Protein AF-A0A3P7L7M0-F1 (afdb_monomer_lite)

Organism: Dibothriocephalus latus (NCBI:txid60516)

pLDDT: mean 86.03, std 9.23, range [49.22, 95.75]

Structure (mmCIF, N/CA/C/O backbone):
data_AF-A0A3P7L7M0-F1
#
_entry.id   AF-A0A3P7L7M0-F1
#
loop_
_atom_site.group_PDB
_atom_site.id
_atom_site.type_symbol
_atom_site.label_atom_id
_atom_site.label_alt_id
_atom_site.label_comp_id
_atom_site.label_asym_id
_atom_site.label_entity_id
_atom_site.label_seq_id
_atom_site.pdbx_PDB_ins_code
_atom_site.Cartn_x
_atom_site.Cartn_y
_atom_site.Cartn_z
_atom_site.occupancy
_atom_site.B_iso_or_equiv
_atom_site.auth_seq_id
_atom_site.auth_comp_id
_atom_site.auth_asym_id
_atom_site.auth_atom_id
_atom_site.pdbx_PDB_model_num
ATOM 1 N N . MET A 1 1 ? -16.980 2.624 4.312 1.00 82.94 1 MET A N 1
ATOM 2 C CA . MET A 1 1 ? -16.209 2.325 3.090 1.00 82.94 1 MET A CA 1
ATOM 3 C C . MET A 1 1 ? -17.124 1.749 2.019 1.00 82.94 1 MET A C 1
ATOM 5 O O . MET A 1 1 ? -17.946 0.892 2.327 1.00 82.94 1 MET A O 1
ATOM 9 N N . LEU A 1 2 ? -17.001 2.229 0.781 1.00 88.25 2 LEU A N 1
ATOM 10 C CA . LEU A 1 2 ? -17.711 1.694 -0.381 1.00 88.25 2 LEU A CA 1
ATOM 11 C C . LEU A 1 2 ? -16.705 0.977 -1.280 1.00 88.25 2 LEU A C 1
ATOM 13 O O . LEU A 1 2 ? -15.699 1.568 -1.653 1.00 88.25 2 LEU A O 1
ATOM 17 N N . VAL A 1 3 ? -16.984 -0.276 -1.626 1.00 87.56 3 VAL A N 1
ATOM 18 C CA . VAL A 1 3 ? -16.178 -1.058 -2.572 1.00 87.56 3 VAL A CA 1
ATOM 19 C C . VAL A 1 3 ? -17.001 -1.258 -3.836 1.00 87.56 3 VAL A C 1
ATOM 21 O O . VAL A 1 3 ? -18.086 -1.835 -3.783 1.00 87.56 3 VAL A O 1
ATOM 24 N N . LYS A 1 4 ? -16.503 -0.773 -4.974 1.00 90.44 4 LYS A N 1
ATOM 25 C CA . LYS A 1 4 ? -17.144 -0.922 -6.285 1.00 90.44 4 LYS A CA 1
ATOM 26 C C . LYS A 1 4 ? -16.300 -1.854 -7.146 1.00 90.44 4 LYS A C 1
ATOM 28 O O . LYS A 1 4 ? -15.121 -1.588 -7.338 1.00 90.44 4 LYS A O 1
ATOM 33 N N . TYR A 1 5 ? -16.900 -2.914 -7.676 1.00 87.62 5 TYR A N 1
ATOM 34 C CA . TYR A 1 5 ? -16.204 -3.898 -8.509 1.00 87.62 5 TYR A CA 1
ATOM 35 C C . TYR A 1 5 ? -17.094 -4.387 -9.657 1.00 87.62 5 TYR A C 1
ATOM 37 O O . TYR A 1 5 ? -18.324 -4.272 -9.611 1.00 87.62 5 TYR A O 1
ATOM 45 N N . LYS A 1 6 ? -16.470 -4.908 -10.718 1.00 89.38 6 LYS A N 1
ATOM 46 C CA . LYS A 1 6 ? -17.173 -5.513 -11.857 1.00 89.38 6 LYS A CA 1
ATOM 47 C C . LYS A 1 6 ? -17.274 -7.021 -11.653 1.00 89.38 6 LYS A C 1
ATOM 49 O O . LYS A 1 6 ? -16.287 -7.668 -11.332 1.00 89.38 6 LYS A O 1
ATOM 54 N N . LEU A 1 7 ? -18.466 -7.570 -11.861 1.00 86.56 7 LEU A N 1
ATOM 55 C CA . LEU A 1 7 ? -18.711 -9.008 -11.902 1.00 86.56 7 LEU A CA 1
ATOM 56 C C . LEU A 1 7 ? -19.386 -9.328 -13.240 1.00 86.56 7 LEU A C 1
ATOM 58 O O . LEU A 1 7 ? -20.591 -9.107 -13.408 1.00 86.56 7 LEU A O 1
ATOM 62 N N . GLY A 1 8 ? -18.586 -9.768 -14.213 1.00 87.44 8 GLY A N 1
ATOM 63 C CA . GLY A 1 8 ? -19.002 -9.855 -15.614 1.00 87.44 8 GLY A CA 1
ATOM 64 C C . GLY A 1 8 ? -19.388 -8.476 -16.163 1.00 87.44 8 GLY A C 1
ATOM 65 O O . GLY A 1 8 ? -18.647 -7.507 -16.010 1.00 87.44 8 GLY A O 1
ATOM 66 N N . TYR A 1 9 ? -20.583 -8.365 -16.747 1.00 89.94 9 TYR A N 1
ATOM 67 C CA . TYR A 1 9 ? -21.108 -7.108 -17.307 1.00 89.94 9 TYR A CA 1
ATOM 68 C C . TYR A 1 9 ? -21.769 -6.184 -16.274 1.00 89.94 9 TYR A C 1
ATOM 70 O O . TYR A 1 9 ? -22.207 -5.085 -16.613 1.00 89.94 9 TYR A O 1
ATOM 78 N N . ARG A 1 10 ? -21.892 -6.618 -15.013 1.00 90.44 10 ARG A N 1
ATOM 79 C CA . ARG A 1 10 ? -22.590 -5.856 -13.971 1.00 90.44 10 ARG A CA 1
ATOM 80 C C . ARG A 1 10 ? -21.597 -5.189 -13.033 1.00 90.44 10 ARG A C 1
ATOM 82 O O . ARG A 1 10 ? -20.626 -5.794 -12.586 1.00 90.44 10 ARG A O 1
ATOM 89 N N . THR A 1 11 ? -21.889 -3.943 -12.687 1.00 92.38 11 THR A N 1
ATOM 90 C CA . THR A 1 11 ? -21.184 -3.230 -11.622 1.00 92.38 11 THR A CA 1
ATOM 91 C C . THR A 1 11 ? -21.887 -3.509 -10.301 1.00 92.38 11 THR A C 1
ATOM 93 O O . THR A 1 11 ? -23.095 -3.306 -10.192 1.00 92.38 11 THR A O 1
ATOM 96 N N . LYS A 1 12 ? -21.141 -3.967 -9.297 1.00 89.44 12 LYS A N 1
ATOM 97 C CA . LYS A 1 12 ? -21.630 -4.153 -7.931 1.00 89.44 12 LYS A CA 1
ATOM 98 C C . LYS A 1 12 ? -20.988 -3.129 -7.005 1.00 89.44 12 LYS A C 1
ATOM 100 O O . LYS A 1 12 ? -19.829 -2.758 -7.179 1.00 89.44 12 LYS A O 1
ATOM 105 N N . VAL A 1 13 ? -21.759 -2.677 -6.021 1.00 90.88 13 VAL A N 1
ATOM 106 C CA . VAL A 1 13 ? -21.299 -1.791 -4.949 1.00 90.88 13 VAL A CA 1
ATOM 107 C C . VAL A 1 13 ? -21.591 -2.475 -3.626 1.00 90.88 13 VAL A C 1
ATOM 109 O O . VAL A 1 13 ? -22.707 -2.939 -3.399 1.00 90.88 13 VAL A O 1
ATOM 112 N N . HIS A 1 14 ? -20.588 -2.534 -2.760 1.00 88.50 14 HIS A N 1
ATOM 113 C CA . HIS A 1 14 ? -20.681 -3.142 -1.445 1.00 88.50 14 HIS A CA 1
ATOM 114 C C . HIS A 1 14 ? -20.358 -2.116 -0.363 1.00 88.50 14 HIS A C 1
ATOM 116 O O . HIS A 1 14 ? -19.344 -1.422 -0.433 1.00 88.50 14 HIS A O 1
ATOM 122 N N . VAL A 1 15 ? -21.226 -2.010 0.644 1.00 89.12 15 VAL A N 1
ATOM 123 C CA . VAL A 1 15 ? -21.068 -1.050 1.744 1.00 89.12 15 VAL A CA 1
ATOM 124 C C . VAL A 1 15 ? -20.479 -1.769 2.951 1.00 89.12 15 VAL A C 1
ATOM 126 O O . VAL A 1 15 ? -21.118 -2.630 3.556 1.00 89.12 15 VAL A O 1
ATOM 129 N N . ILE A 1 16 ? -19.268 -1.377 3.333 1.00 86.69 16 ILE A N 1
ATOM 130 C CA . ILE A 1 16 ? -18.563 -1.890 4.505 1.00 86.69 16 ILE A CA 1
ATOM 131 C C . ILE A 1 16 ? -18.605 -0.815 5.588 1.00 86.69 16 ILE A C 1
ATOM 133 O O . ILE A 1 16 ? -18.044 0.276 5.436 1.00 86.69 16 ILE A O 1
ATOM 137 N N . ARG A 1 17 ? -19.307 -1.115 6.684 1.00 84.50 17 ARG A N 1
ATOM 138 C CA . ARG A 1 17 ? -19.382 -0.237 7.855 1.00 84.50 17 ARG A CA 1
ATOM 139 C C . ARG A 1 17 ? -18.181 -0.500 8.758 1.00 84.50 17 ARG A C 1
ATOM 141 O O . ARG A 1 17 ? -18.006 -1.626 9.213 1.00 84.50 17 ARG A O 1
ATOM 148 N N . LEU A 1 18 ? -17.402 0.541 9.024 1.00 79.50 18 LEU A N 1
ATOM 149 C CA . LEU A 1 18 ? -16.336 0.540 10.022 1.00 79.50 18 LEU A CA 1
ATOM 150 C C . LEU A 1 18 ? -16.971 1.072 11.311 1.00 79.50 18 LEU A C 1
ATOM 152 O O . LEU A 1 18 ? -17.170 2.273 11.436 1.00 79.50 18 LEU A O 1
ATOM 156 N N . ARG A 1 19 ? -17.463 0.170 12.173 1.00 71.75 19 ARG A N 1
ATOM 157 C CA . ARG A 1 19 ? -18.261 0.548 13.358 1.00 71.75 19 ARG A CA 1
ATOM 158 C C . ARG A 1 19 ? -17.412 1.194 14.450 1.00 71.75 19 ARG A C 1
ATOM 160 O O . ARG A 1 19 ? -17.881 2.109 15.109 1.00 71.75 19 ARG A O 1
ATOM 167 N N . GLU A 1 20 ? -16.180 0.727 14.596 1.00 72.06 20 GLU A N 1
ATOM 168 C CA . GLU A 1 20 ? -15.205 1.222 15.561 1.00 72.06 20 GLU A CA 1
ATOM 169 C C . GLU A 1 20 ? -13.902 1.428 14.798 1.00 72.06 20 GLU A C 1
ATOM 171 O O . GLU A 1 20 ? -13.234 0.458 14.438 1.00 72.06 20 GLU A O 1
ATOM 176 N N . PHE A 1 21 ? -13.592 2.679 14.459 1.00 80.75 21 PHE A N 1
ATOM 177 C CA . PHE A 1 21 ? -12.322 3.024 13.834 1.00 80.75 21 PHE A CA 1
ATOM 178 C C . PHE A 1 21 ? -11.367 3.522 14.926 1.00 80.75 21 PHE A C 1
ATOM 180 O O . PHE A 1 21 ? -11.563 4.626 15.437 1.00 80.75 21 PHE A O 1
ATOM 187 N N . PRO A 1 22 ? -10.391 2.706 15.356 1.00 80.69 22 PRO A N 1
ATOM 188 C CA . PRO A 1 22 ? -9.508 3.081 16.450 1.00 80.69 22 PRO A CA 1
ATOM 189 C C . PRO A 1 22 ? -8.501 4.136 15.978 1.00 80.69 22 PRO A C 1
ATOM 191 O O . PRO A 1 22 ? -7.731 3.90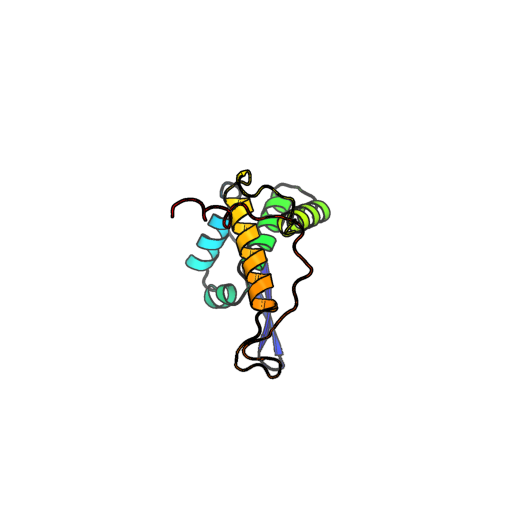7 15.050 1.00 80.69 22 PRO A O 1
ATOM 194 N N . LEU A 1 23 ? -8.495 5.294 16.639 1.00 80.62 23 LEU A N 1
ATOM 195 C CA . LEU A 1 23 ? -7.581 6.400 16.319 1.00 80.62 23 LEU A CA 1
ATOM 196 C C . LEU A 1 23 ? -6.183 6.210 16.923 1.00 80.62 23 LEU A C 1
ATOM 198 O O . LEU A 1 23 ? -5.210 6.764 16.417 1.00 80.62 23 LEU A O 1
ATOM 202 N N . ASN A 1 24 ? -6.078 5.393 17.972 1.00 85.56 24 ASN A N 1
ATOM 203 C CA . ASN A 1 24 ? -4.870 5.283 18.793 1.00 85.56 24 ASN A CA 1
ATOM 204 C C . ASN A 1 24 ? -3.859 4.249 18.281 1.00 85.56 24 ASN A C 1
ATOM 206 O O . ASN A 1 24 ? -2.767 4.167 18.828 1.00 85.56 24 ASN A O 1
ATOM 210 N N . ILE A 1 25 ? -4.223 3.443 17.281 1.00 88.00 25 ILE A N 1
ATOM 211 C CA . ILE A 1 25 ? -3.356 2.393 16.730 1.00 88.00 25 ILE A CA 1
ATOM 212 C C . ILE A 1 25 ? -2.839 2.778 15.342 1.00 88.00 25 ILE A C 1
ATOM 214 O O . ILE A 1 25 ? -3.414 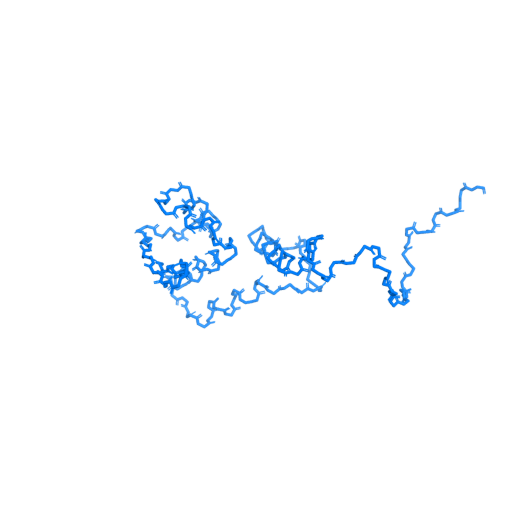3.657 14.683 1.00 88.00 25 ILE A O 1
ATOM 218 N N . SER A 1 26 ? -1.749 2.145 14.904 1.00 90.31 26 SER A N 1
ATOM 219 C CA . SER A 1 26 ? -1.169 2.367 13.572 1.00 90.31 26 SER A CA 1
ATOM 220 C C . SER A 1 26 ? -2.145 1.954 12.464 1.00 90.31 26 SER A C 1
ATOM 222 O O . SER A 1 26 ? -3.038 1.126 12.669 1.00 90.31 26 SER A O 1
ATOM 224 N N . VAL A 1 27 ? -2.012 2.533 11.268 1.00 91.12 27 VAL A N 1
ATOM 225 C CA . VAL A 1 27 ? -2.938 2.221 10.161 1.00 91.12 27 VAL A CA 1
ATOM 226 C C . VAL A 1 27 ? -2.757 0.777 9.686 1.00 91.12 27 VAL A C 1
ATOM 228 O O . VAL A 1 27 ? -3.728 0.118 9.304 1.00 91.12 27 VAL A O 1
ATOM 231 N N . LEU A 1 28 ? -1.531 0.269 9.781 1.00 91.06 28 LEU A N 1
ATOM 232 C CA . LEU A 1 28 ? -1.184 -1.123 9.518 1.00 91.06 28 LEU A CA 1
ATOM 233 C C . LEU A 1 28 ? -1.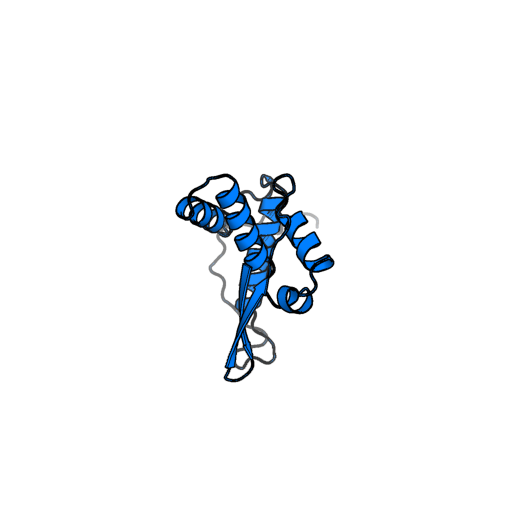931 -2.078 10.459 1.00 91.06 28 LEU A C 1
ATOM 235 O O . LEU A 1 28 ? -2.561 -3.028 9.995 1.00 91.06 28 LEU A O 1
ATOM 239 N N . GLU A 1 29 ? -1.978 -1.785 11.759 1.00 91.12 29 GLU A N 1
ATOM 240 C CA . GLU A 1 29 ? -2.752 -2.585 12.716 1.00 91.12 29 GLU A CA 1
ATOM 241 C C . GLU A 1 29 ? -4.260 -2.549 12.427 1.00 91.12 29 GLU A C 1
ATOM 243 O O . GLU A 1 29 ? -4.935 -3.580 12.522 1.00 91.12 29 GLU A O 1
ATOM 248 N N . VAL A 1 30 ? -4.803 -1.389 12.028 1.00 91.38 30 VAL A N 1
ATOM 249 C CA . VAL A 1 30 ? -6.212 -1.291 11.601 1.00 91.38 30 VAL A CA 1
ATOM 250 C C . VAL A 1 30 ? -6.476 -2.204 10.408 1.00 91.38 30 VAL A C 1
ATOM 252 O O . VAL A 1 30 ? -7.506 -2.881 10.371 1.00 91.38 30 VAL A O 1
ATOM 255 N N . TYR A 1 31 ? -5.567 -2.227 9.434 1.00 91.81 31 TYR A N 1
ATOM 256 C CA . TYR A 1 31 ? -5.678 -3.080 8.256 1.00 91.81 31 TYR A CA 1
ATOM 257 C C . TYR A 1 31 ? -5.661 -4.567 8.616 1.00 91.81 31 TYR A C 1
ATOM 259 O O . TYR A 1 31 ? -6.557 -5.299 8.193 1.00 91.81 31 TYR A O 1
ATOM 267 N N . GLU A 1 32 ? -4.711 -5.011 9.439 1.00 91.12 32 GLU A N 1
ATOM 268 C CA . GLU A 1 32 ? -4.617 -6.417 9.847 1.00 91.12 32 GLU A CA 1
ATOM 269 C C . GLU A 1 32 ? -5.880 -6.861 10.600 1.00 91.12 32 GLU A C 1
ATOM 271 O O . GLU A 1 32 ? -6.470 -7.909 10.309 1.00 91.12 32 GLU A O 1
ATOM 276 N N . LYS A 1 33 ? -6.386 -6.010 11.503 1.00 89.94 33 LYS A N 1
ATOM 277 C CA . LYS A 1 33 ? -7.663 -6.244 12.190 1.00 89.94 33 LYS A CA 1
ATOM 278 C C . LYS A 1 33 ? -8.830 -6.317 11.202 1.00 89.94 33 LYS A C 1
ATOM 280 O O . LYS A 1 33 ? -9.677 -7.207 11.298 1.00 89.94 33 LYS A O 1
ATOM 285 N N . LEU A 1 34 ? -8.865 -5.411 10.223 1.00 89.06 34 LEU A N 1
ATOM 286 C CA . LEU A 1 34 ? -9.907 -5.353 9.202 1.00 89.06 34 LEU A CA 1
ATOM 287 C C . LEU A 1 34 ? -9.931 -6.622 8.337 1.00 89.06 34 LEU A C 1
ATOM 289 O O . LEU A 1 34 ? -11.011 -7.147 8.070 1.00 89.06 34 LEU A O 1
ATOM 293 N N . ILE A 1 35 ? -8.778 -7.140 7.919 1.00 90.50 35 ILE A N 1
ATOM 294 C CA . ILE A 1 35 ? -8.701 -8.367 7.114 1.00 90.50 35 ILE A CA 1
ATOM 295 C C . ILE A 1 35 ? -9.053 -9.610 7.941 1.00 90.50 35 ILE A C 1
ATOM 297 O O . ILE A 1 35 ? -9.680 -10.536 7.423 1.00 90.50 35 ILE A O 1
ATOM 301 N N . LYS A 1 36 ? -8.716 -9.633 9.234 1.00 88.81 36 LYS A N 1
ATOM 302 C CA . LYS A 1 36 ? -8.960 -10.792 10.103 1.00 88.81 36 LYS A CA 1
ATOM 303 C C . LYS A 1 36 ? -10.409 -10.903 10.583 1.00 88.81 36 LYS A C 1
ATOM 305 O O . LYS A 1 36 ? -10.979 -11.994 10.569 1.00 88.81 36 LYS A O 1
ATOM 310 N N . GLU A 1 37 ? -11.004 -9.793 11.014 1.00 85.00 37 GLU A N 1
ATOM 311 C CA . GLU A 1 37 ? -12.284 -9.788 11.738 1.00 85.00 37 GLU A CA 1
ATOM 312 C C . GLU A 1 37 ? -13.492 -9.460 10.850 1.00 85.00 37 GLU A C 1
ATOM 314 O O . GLU A 1 37 ? -14.639 -9.732 11.218 1.00 85.00 37 GLU A O 1
ATOM 319 N N . ASN A 1 38 ? -13.285 -8.870 9.669 1.00 84.50 38 ASN A N 1
ATOM 320 C CA . ASN A 1 38 ? -14.403 -8.443 8.838 1.00 84.50 38 ASN A CA 1
ATOM 321 C C . ASN A 1 38 ? -15.029 -9.623 8.086 1.00 84.50 38 ASN A C 1
ATOM 323 O O . ASN A 1 38 ? -14.371 -10.365 7.359 1.00 84.50 38 ASN A O 1
ATOM 327 N N . ARG A 1 39 ? -16.359 -9.722 8.151 1.00 86.69 39 ARG A N 1
ATOM 328 C CA . ARG A 1 39 ? -17.157 -10.683 7.367 1.00 86.69 39 ARG A CA 1
ATOM 329 C C . ARG A 1 39 ? -16.947 -10.586 5.845 1.00 86.69 39 ARG A C 1
ATOM 331 O O . ARG A 1 39 ? -17.356 -11.482 5.121 1.00 86.69 39 ARG A O 1
ATOM 338 N N . HIS A 1 40 ? -16.367 -9.489 5.353 1.00 87.50 40 HIS A N 1
ATOM 339 C CA . HIS A 1 40 ? -16.054 -9.2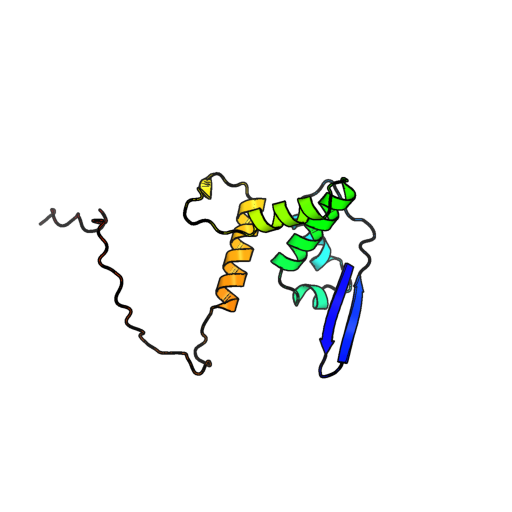57 3.940 1.00 87.50 40 HIS A CA 1
ATOM 340 C C . HIS A 1 40 ? -14.565 -9.447 3.605 1.00 87.50 40 HIS A C 1
ATOM 342 O O . HIS A 1 40 ? -14.119 -8.953 2.572 1.00 87.50 40 HIS A O 1
ATOM 348 N N . LYS A 1 41 ? -13.798 -10.157 4.444 1.00 87.06 41 LYS A N 1
ATOM 349 C CA . LYS A 1 41 ? -12.358 -10.410 4.258 1.00 87.06 41 LYS A CA 1
ATOM 350 C C . LYS A 1 41 ? -11.968 -10.913 2.864 1.00 87.06 41 LYS A C 1
ATOM 352 O O . LYS A 1 41 ? -10.972 -10.459 2.323 1.00 87.06 41 LYS A O 1
ATOM 357 N N . GLU A 1 42 ? -12.780 -11.771 2.246 1.00 88.31 42 GLU A N 1
ATOM 358 C CA . GLU A 1 42 ? -12.515 -12.301 0.897 1.00 88.31 42 GLU A CA 1
ATOM 359 C C . GLU A 1 42 ? -12.586 -11.224 -0.188 1.00 88.31 42 GLU A C 1
ATOM 361 O O . GLU A 1 42 ? -11.818 -11.251 -1.145 1.00 88.31 42 GLU A O 1
ATOM 366 N N . LEU A 1 43 ? -13.504 -10.264 -0.042 1.00 88.38 43 LEU A N 1
ATOM 367 C CA . LEU A 1 43 ? -13.602 -9.125 -0.951 1.00 88.38 43 LEU A CA 1
ATOM 368 C C . LEU A 1 43 ? -12.440 -8.158 -0.720 1.00 88.38 43 LEU A C 1
ATOM 370 O O . LEU A 1 43 ? -11.893 -7.618 -1.672 1.00 88.38 43 LEU A O 1
ATOM 374 N N . LEU A 1 44 ? -12.073 -7.935 0.543 1.00 89.31 44 LEU A N 1
ATOM 375 C CA . LEU A 1 44 ? -10.982 -7.036 0.909 1.00 89.31 44 LEU A CA 1
ATOM 376 C C . LEU A 1 44 ? -9.617 -7.572 0.472 1.00 89.31 44 LEU A C 1
ATOM 378 O O . LEU A 1 44 ? -8.801 -6.793 0.005 1.00 89.31 44 LEU A O 1
ATOM 382 N N . GLY A 1 45 ? -9.398 -8.886 0.549 1.00 88.56 45 GLY A N 1
ATOM 383 C CA . GLY A 1 45 ? -8.157 -9.524 0.104 1.00 88.56 45 GLY A CA 1
ATOM 384 C C . GLY A 1 45 ? -7.929 -9.478 -1.411 1.00 88.56 45 GLY A C 1
ATOM 385 O O . GLY A 1 45 ? -6.819 -9.721 -1.862 1.00 88.56 45 GLY A O 1
ATOM 386 N N . GLN A 1 46 ? -8.955 -9.148 -2.203 1.00 88.50 46 GLN A N 1
ATOM 387 C CA . GLN A 1 46 ? -8.816 -8.911 -3.647 1.00 88.50 46 GLN A CA 1
ATOM 388 C C . GLN A 1 46 ? -8.395 -7.473 -3.976 1.00 88.50 46 GLN A C 1
ATOM 390 O O . GLN A 1 46 ? -8.101 -7.165 -5.129 1.00 88.50 46 GLN A O 1
ATOM 395 N N . ILE A 1 47 ? -8.413 -6.577 -2.990 1.00 89.62 47 ILE A N 1
ATOM 396 C CA . ILE A 1 47 ? -8.025 -5.180 -3.158 1.00 89.62 47 ILE A CA 1
ATOM 397 C C . ILE A 1 47 ? -6.536 -5.065 -2.809 1.00 89.62 47 ILE A C 1
ATOM 399 O O . ILE A 1 47 ? -6.127 -5.603 -1.778 1.00 89.62 47 ILE A O 1
ATOM 403 N N . PRO A 1 48 ? -5.719 -4.352 -3.608 1.00 90.38 48 PRO A N 1
ATOM 404 C CA . PRO A 1 48 ? -4.319 -4.118 -3.270 1.00 90.38 48 PRO A CA 1
ATOM 405 C C . PRO A 1 48 ? -4.163 -3.544 -1.855 1.00 90.38 48 PRO A C 1
ATOM 407 O O . PRO A 1 48 ? -4.835 -2.568 -1.499 1.00 90.38 48 PRO A O 1
ATOM 410 N N . LYS A 1 49 ? -3.255 -4.124 -1.054 1.00 92.44 49 LYS A N 1
ATOM 411 C CA . LYS A 1 49 ? -3.020 -3.720 0.347 1.00 92.44 49 LYS A CA 1
ATOM 412 C C . LYS A 1 49 ? -2.756 -2.215 0.460 1.00 92.44 49 LYS A C 1
ATOM 414 O O . LYS A 1 49 ? -3.368 -1.558 1.300 1.00 92.44 49 LYS A O 1
ATOM 419 N N . ILE A 1 50 ? -1.943 -1.652 -0.437 1.00 91.94 50 ILE A N 1
ATOM 420 C CA . ILE A 1 50 ? -1.635 -0.214 -0.474 1.00 91.94 50 ILE A CA 1
ATOM 421 C C . ILE A 1 50 ? -2.885 0.661 -0.618 1.00 91.94 50 ILE A C 1
ATOM 423 O O . ILE A 1 50 ? -3.034 1.653 0.089 1.00 91.94 50 ILE A O 1
ATOM 427 N N . GLN A 1 51 ? -3.849 0.259 -1.451 1.00 91.56 51 GLN A N 1
ATOM 428 C CA . GLN A 1 51 ? -5.074 1.026 -1.662 1.00 91.56 51 GLN A CA 1
ATOM 429 C C . GLN A 1 51 ? -5.943 1.065 -0.400 1.00 91.56 51 GLN A C 1
ATOM 431 O O . GLN A 1 51 ? -6.536 2.103 -0.088 1.00 91.56 51 GLN A O 1
ATOM 436 N N . LEU A 1 52 ? -6.019 -0.054 0.328 1.00 92.62 52 LEU A N 1
ATOM 437 C CA . LEU A 1 52 ? -6.721 -0.114 1.608 1.00 92.62 52 LEU A CA 1
ATOM 438 C C . LEU A 1 52 ? -5.999 0.719 2.669 1.00 92.62 52 LEU A C 1
ATOM 440 O O . LEU A 1 52 ? -6.649 1.518 3.335 1.00 92.62 52 LEU A O 1
ATOM 444 N N . ILE A 1 53 ? -4.676 0.597 2.781 1.00 93.06 53 ILE A N 1
ATOM 445 C CA . ILE A 1 53 ? -3.864 1.391 3.714 1.00 93.06 53 ILE A CA 1
ATOM 446 C C . ILE A 1 53 ? -4.017 2.891 3.455 1.00 93.06 53 ILE A C 1
ATOM 448 O O . ILE A 1 53 ? -4.299 3.636 4.393 1.00 93.06 53 ILE A O 1
ATOM 452 N N . ARG A 1 54 ? -3.931 3.339 2.197 1.00 94.00 54 ARG A N 1
ATOM 453 C CA . ARG A 1 54 ? -4.153 4.742 1.823 1.00 94.00 54 ARG A CA 1
ATOM 454 C C . ARG A 1 54 ? -5.524 5.232 2.272 1.00 94.00 54 ARG A C 1
ATOM 456 O O . ARG A 1 54 ? -5.643 6.293 2.879 1.00 94.00 54 ARG A O 1
ATOM 463 N N . LEU A 1 55 ? -6.571 4.455 1.995 1.00 93.00 55 LEU A N 1
ATOM 464 C CA . LEU A 1 55 ? -7.933 4.822 2.372 1.00 93.00 55 LEU A CA 1
ATOM 465 C C . LEU A 1 55 ? -8.113 4.899 3.893 1.00 93.00 55 LEU A C 1
ATOM 467 O O . LEU A 1 55 ? -8.796 5.800 4.376 1.00 93.00 55 LEU A O 1
ATOM 471 N N . LEU A 1 56 ? -7.527 3.960 4.640 1.00 92.38 56 LEU A N 1
ATOM 472 C CA . LEU A 1 56 ? -7.592 3.946 6.100 1.00 92.38 56 LEU A CA 1
ATOM 473 C C . LEU A 1 56 ? -6.827 5.134 6.703 1.00 92.38 56 LEU A C 1
ATOM 475 O O . LEU A 1 56 ? -7.346 5.746 7.632 1.00 92.38 56 LEU A O 1
ATOM 479 N N . SER A 1 57 ? -5.671 5.510 6.148 1.00 93.00 57 SER A N 1
ATOM 480 C CA . SER A 1 57 ? -4.942 6.717 6.566 1.00 93.00 57 SER A CA 1
ATOM 481 C C . SER A 1 57 ? -5.736 7.985 6.305 1.00 93.00 57 SER A C 1
ATOM 483 O O . SER A 1 57 ? -5.985 8.727 7.244 1.00 93.00 57 SER A O 1
ATOM 485 N N . ILE A 1 58 ? -6.247 8.177 5.083 1.00 93.88 58 ILE A N 1
ATOM 486 C CA . ILE A 1 58 ? -7.090 9.340 4.764 1.00 93.88 58 ILE A CA 1
ATOM 487 C C . ILE A 1 58 ? -8.284 9.413 5.724 1.00 93.88 58 ILE A C 1
ATOM 489 O O . ILE A 1 58 ? -8.633 10.481 6.211 1.00 93.88 58 ILE A O 1
ATOM 493 N N . LEU A 1 59 ? -8.920 8.279 6.029 1.00 92.00 59 LEU A N 1
ATOM 494 C CA . LEU A 1 59 ? -10.049 8.248 6.954 1.00 92.00 59 LEU A CA 1
ATOM 495 C C . LEU A 1 59 ? -9.635 8.622 8.386 1.00 92.00 59 LEU A C 1
ATOM 497 O O . LEU A 1 59 ? -10.373 9.353 9.044 1.00 92.00 59 LEU A O 1
ATOM 501 N N . LYS A 1 60 ? -8.474 8.155 8.857 1.00 91.44 60 LYS A N 1
ATOM 502 C CA . LYS A 1 60 ? -7.911 8.516 10.166 1.00 91.44 60 LYS A CA 1
ATOM 503 C C . LYS A 1 60 ? -7.648 10.021 10.258 1.00 91.44 60 LYS A C 1
ATOM 505 O O . LYS A 1 60 ? -8.103 10.663 11.202 1.00 91.44 60 LYS A O 1
ATOM 510 N N . ASP A 1 61 ? -6.988 10.572 9.250 1.00 92.38 61 ASP A N 1
ATOM 511 C CA . ASP A 1 61 ? -6.594 11.978 9.157 1.00 92.38 61 ASP A CA 1
ATOM 512 C C . ASP A 1 61 ? -7.820 12.907 9.102 1.00 92.38 61 ASP A C 1
ATOM 514 O O . ASP A 1 61 ? -7.905 13.898 9.833 1.00 92.38 61 ASP A O 1
ATOM 518 N N . LEU A 1 62 ? -8.838 12.526 8.321 1.00 92.19 62 LEU A N 1
ATOM 519 C CA . LEU A 1 62 ? -10.117 13.237 8.252 1.00 92.19 62 LEU A CA 1
ATOM 520 C C . LEU A 1 62 ? -10.866 13.233 9.591 1.00 92.19 62 LEU A C 1
ATOM 522 O O . LEU A 1 62 ? -11.438 14.255 9.969 1.00 92.19 62 LEU A O 1
ATOM 526 N N . ILE A 1 63 ? -10.881 12.110 10.322 1.00 90.50 63 ILE A N 1
ATOM 527 C CA . ILE A 1 63 ? -11.507 12.056 11.658 1.00 90.50 63 ILE A CA 1
ATOM 528 C C . ILE A 1 63 ? -10.755 12.957 12.646 1.00 90.50 63 ILE A C 1
ATOM 530 O O . ILE A 1 63 ? -11.383 13.583 13.498 1.00 90.50 63 ILE A O 1
ATOM 534 N N . ASN A 1 64 ? -9.434 13.071 12.500 1.00 90.31 64 ASN A N 1
ATOM 535 C CA . ASN A 1 64 ? -8.597 13.964 13.301 1.00 90.31 64 ASN A CA 1
ATOM 536 C C . ASN A 1 64 ? -8.694 15.446 12.883 1.00 90.31 64 ASN A C 1
ATOM 538 O O . ASN A 1 64 ? -8.031 16.293 13.479 1.00 90.31 64 ASN A O 1
ATOM 542 N N . GLY A 1 65 ? -9.535 15.780 11.898 1.00 92.25 65 GLY A N 1
ATOM 543 C CA . GLY A 1 65 ? -9.825 17.157 11.495 1.00 92.25 65 GLY A CA 1
ATOM 544 C C . GLY A 1 65 ? -8.898 17.730 10.422 1.00 92.25 65 GLY A C 1
ATOM 545 O O . GLY A 1 65 ? -8.944 18.936 10.179 1.00 92.25 65 GLY A O 1
ATOM 546 N N . GLN A 1 66 ? -8.074 16.910 9.764 1.00 93.31 66 GLN A N 1
ATOM 547 C CA . GLN A 1 66 ? -7.290 17.358 8.609 1.00 93.31 66 GLN A CA 1
ATOM 548 C C . GLN A 1 66 ? -8.187 17.546 7.377 1.00 93.31 66 GLN A C 1
ATOM 550 O O . GLN A 1 66 ? -9.232 16.907 7.236 1.00 93.31 66 GLN A O 1
ATOM 555 N N . SER A 1 67 ? -7.796 18.446 6.469 1.00 95.75 67 SER A N 1
ATOM 556 C CA . SER A 1 67 ? -8.528 18.642 5.216 1.00 95.75 67 SER A CA 1
ATOM 557 C C . SER A 1 67 ? -8.267 17.482 4.256 1.00 95.75 67 SER A C 1
ATOM 559 O O . SER A 1 67 ? -7.188 16.889 4.250 1.00 95.75 67 SER A O 1
ATOM 561 N N . LEU A 1 68 ? -9.242 17.171 3.399 1.00 95.25 68 LEU A N 1
ATOM 562 C CA . LEU A 1 68 ? -9.085 16.110 2.401 1.00 95.25 68 LEU A CA 1
ATOM 563 C C . LEU A 1 68 ? -7.901 16.374 1.460 1.00 95.25 68 LEU A C 1
ATOM 565 O O . LEU A 1 68 ? -7.178 15.443 1.118 1.00 95.25 68 LEU A O 1
ATOM 569 N N . GLU A 1 69 ? -7.700 17.628 1.057 1.00 95.19 69 GLU A N 1
ATOM 570 C CA . GLU A 1 69 ? -6.590 18.026 0.183 1.00 95.19 69 GLU A CA 1
ATOM 571 C C . GLU A 1 69 ? -5.233 17.749 0.836 1.00 95.19 69 GLU A C 1
ATOM 573 O O . GLU A 1 69 ? -4.349 17.182 0.195 1.00 95.19 69 GLU A O 1
ATOM 578 N N . GLU A 1 70 ? -5.101 18.062 2.126 1.00 94.06 70 GLU A N 1
ATOM 579 C CA . GLU A 1 70 ? -3.890 17.787 2.896 1.00 94.06 70 GLU A CA 1
ATOM 580 C C . GLU A 1 70 ? -3.628 16.282 3.002 1.00 94.06 70 GLU A C 1
ATOM 582 O O . GLU A 1 70 ? -2.527 15.819 2.711 1.00 94.06 70 GLU A O 1
ATOM 587 N N . CYS A 1 71 ? -4.663 15.500 3.329 1.00 93.38 71 CYS A N 1
ATOM 588 C CA . CYS A 1 71 ? -4.559 14.043 3.431 1.00 93.38 71 CYS A CA 1
ATOM 589 C C . CYS A 1 71 ? -4.079 13.423 2.109 1.00 93.38 71 CYS A C 1
ATOM 591 O O . CYS A 1 71 ? -3.240 12.521 2.099 1.00 93.38 71 CYS A O 1
ATOM 593 N N . LEU A 1 72 ? -4.620 13.894 0.980 1.00 94.50 72 LEU A N 1
ATOM 594 C CA . LEU A 1 72 ? -4.241 13.412 -0.347 1.00 94.50 72 LEU A CA 1
ATOM 595 C C . LEU A 1 72 ? -2.798 13.780 -0.692 1.00 94.50 72 LEU A C 1
ATOM 597 O O . LEU A 1 72 ? -2.085 12.930 -1.223 1.00 94.50 72 LEU A O 1
ATOM 601 N N . ARG A 1 73 ? -2.359 15.001 -0.362 1.00 95.44 73 ARG A N 1
ATOM 602 C CA . ARG A 1 73 ? -0.975 15.433 -0.582 1.00 95.44 73 ARG A CA 1
ATOM 603 C C . ARG A 1 73 ? 0.009 14.579 0.216 1.00 95.44 73 ARG A C 1
ATOM 605 O O . ARG A 1 73 ? 0.922 14.020 -0.379 1.00 95.44 73 ARG A O 1
ATOM 612 N N . ILE A 1 74 ? -0.224 14.406 1.519 1.00 91.94 74 ILE A N 1
ATOM 613 C CA . ILE A 1 74 ? 0.645 13.602 2.395 1.00 91.94 74 ILE A CA 1
ATOM 614 C C . ILE A 1 74 ? 0.751 12.159 1.885 1.00 91.94 74 ILE A C 1
ATOM 616 O O . ILE A 1 74 ? 1.842 11.601 1.805 1.00 91.94 74 ILE A O 1
ATOM 620 N N . ASN A 1 75 ? -0.372 11.536 1.507 1.00 93.12 75 ASN A N 1
ATOM 621 C CA . ASN A 1 75 ? -0.328 10.167 0.989 1.00 93.12 75 ASN A CA 1
ATOM 622 C C . ASN A 1 75 ? 0.371 10.091 -0.379 1.00 93.12 75 ASN A C 1
ATOM 624 O O . ASN A 1 75 ? 1.089 9.128 -0.615 1.00 93.12 75 ASN A O 1
ATOM 628 N N . ALA A 1 76 ? 0.220 11.094 -1.250 1.00 92.00 76 ALA A N 1
ATOM 629 C CA . ALA A 1 76 ? 0.943 11.141 -2.522 1.00 92.00 76 ALA A CA 1
ATOM 630 C C . ALA A 1 76 ? 2.463 11.278 -2.328 1.00 92.00 76 ALA A C 1
ATOM 632 O O . ALA A 1 76 ? 3.227 10.651 -3.056 1.00 92.00 76 ALA A O 1
ATOM 633 N N . GLU A 1 77 ? 2.901 12.058 -1.338 1.00 91.00 77 GLU A N 1
ATOM 634 C CA . GLU A 1 77 ? 4.317 12.187 -0.977 1.00 91.00 77 GLU A CA 1
ATOM 635 C C . GLU A 1 77 ? 4.876 10.874 -0.414 1.00 91.00 77 GLU A C 1
ATOM 637 O O . GLU A 1 77 ? 5.927 10.419 -0.859 1.00 91.00 77 GLU A O 1
ATOM 642 N N . LEU A 1 78 ? 4.151 10.216 0.498 1.00 89.19 78 LEU A N 1
ATOM 643 C CA . LEU A 1 78 ? 4.562 8.925 1.070 1.00 89.19 78 LEU A CA 1
ATOM 644 C C . LEU A 1 78 ? 4.597 7.795 0.034 1.00 89.19 78 LEU A C 1
ATOM 646 O O . LEU A 1 78 ? 5.411 6.878 0.147 1.00 89.19 78 LEU A O 1
ATOM 650 N N . GLU A 1 79 ? 3.719 7.856 -0.968 1.00 89.94 79 GLU A N 1
ATOM 651 C CA . GLU A 1 79 ? 3.674 6.895 -2.071 1.00 89.94 79 GLU A CA 1
ATOM 652 C C . GLU A 1 79 ? 4.669 7.227 -3.199 1.00 89.94 79 GLU A C 1
ATOM 654 O O . GLU A 1 79 ? 4.778 6.477 -4.168 1.00 89.94 79 GLU A O 1
ATOM 659 N N . CYS A 1 80 ? 5.428 8.320 -3.091 1.00 89.56 80 CYS A N 1
ATOM 660 C CA . CYS A 1 80 ? 6.468 8.670 -4.049 1.00 89.56 80 CYS A CA 1
ATOM 661 C C . CYS A 1 80 ? 7.791 7.973 -3.694 1.00 89.56 80 CYS A C 1
ATOM 663 O O . CYS A 1 80 ? 8.309 8.099 -2.583 1.00 89.56 80 CYS A O 1
ATOM 665 N N . ILE A 1 81 ? 8.370 7.246 -4.653 1.00 86.81 81 ILE A N 1
ATOM 666 C CA . ILE A 1 81 ? 9.682 6.608 -4.498 1.00 86.81 81 ILE A CA 1
ATOM 667 C C . ILE A 1 81 ? 10.733 7.522 -5.129 1.00 86.81 81 ILE A C 1
ATOM 669 O O . ILE A 1 81 ? 10.848 7.594 -6.352 1.00 86.81 81 ILE A O 1
ATOM 673 N N . SER A 1 82 ? 11.498 8.226 -4.293 1.00 87.25 82 SER A N 1
ATOM 674 C CA . SER A 1 82 ? 12.630 9.042 -4.736 1.00 87.25 82 SER A CA 1
ATOM 675 C C . SER A 1 82 ? 13.932 8.231 -4.701 1.00 87.25 82 SER A C 1
ATOM 677 O O . SER A 1 82 ? 14.216 7.600 -3.682 1.00 87.25 82 SER A O 1
ATOM 679 N N . PRO A 1 83 ? 14.767 8.270 -5.757 1.00 84.69 83 PRO A N 1
ATOM 680 C CA . PRO A 1 83 ? 16.061 7.583 -5.772 1.00 84.69 83 PRO A CA 1
ATOM 681 C C . PRO A 1 83 ? 17.093 8.213 -4.823 1.00 84.69 83 PRO A C 1
ATOM 683 O O . PRO A 1 83 ? 18.069 7.566 -4.466 1.00 84.69 83 PRO A O 1
ATOM 686 N N . ASN A 1 84 ? 16.881 9.463 -4.403 1.00 86.69 84 ASN A N 1
ATOM 687 C CA . ASN A 1 84 ? 17.816 10.211 -3.554 1.00 86.69 84 ASN A CA 1
ATOM 688 C C . ASN A 1 84 ? 17.491 10.103 -2.058 1.00 86.69 84 ASN A C 1
ATOM 690 O O . ASN A 1 84 ? 18.089 10.802 -1.241 1.00 86.69 84 ASN A O 1
ATOM 694 N N . GLU A 1 85 ? 16.489 9.309 -1.693 1.00 87.00 85 GLU A N 1
ATOM 695 C CA . GLU A 1 85 ? 16.007 9.250 -0.324 1.00 87.00 85 GLU A CA 1
ATOM 696 C C . GLU A 1 85 ? 16.717 8.177 0.501 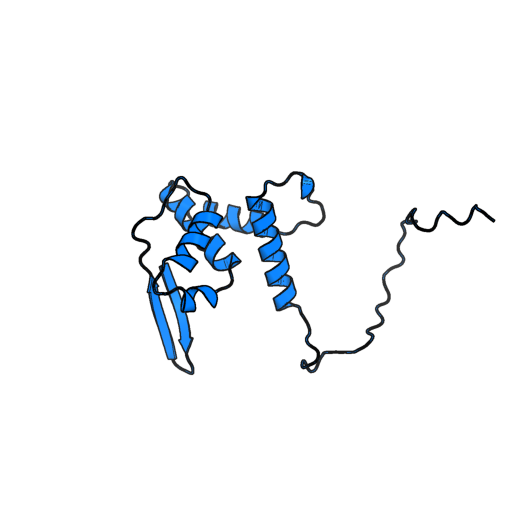1.00 87.00 85 GLU A C 1
ATOM 698 O O . GLU A 1 85 ? 16.806 7.013 0.113 1.00 87.00 85 GLU A O 1
ATOM 703 N N . ASP A 1 86 ? 17.183 8.572 1.684 1.00 88.56 86 ASP A N 1
ATOM 704 C CA . ASP A 1 86 ? 17.845 7.680 2.630 1.00 88.56 86 ASP A CA 1
ATOM 705 C C . ASP A 1 86 ? 16.817 6.870 3.432 1.00 88.56 86 ASP A C 1
ATOM 707 O O . ASP A 1 86 ? 16.393 7.254 4.525 1.00 88.56 86 ASP A O 1
ATOM 711 N N . LEU A 1 87 ? 16.417 5.725 2.878 1.00 87.44 87 LEU A N 1
ATOM 712 C CA . LEU A 1 87 ? 15.437 4.825 3.494 1.00 87.44 87 LEU A CA 1
ATOM 713 C C . LEU A 1 87 ? 15.909 4.214 4.822 1.00 87.44 87 LEU A C 1
ATOM 715 O O . LEU A 1 87 ? 15.078 3.700 5.565 1.00 87.44 87 LEU A O 1
ATOM 719 N N . ASN A 1 88 ? 17.199 4.299 5.165 1.00 88.69 88 ASN A N 1
ATOM 720 C CA . ASN A 1 88 ? 17.699 3.814 6.457 1.00 88.69 88 ASN A CA 1
ATOM 721 C C . ASN A 1 88 ? 17.275 4.709 7.630 1.00 88.69 88 ASN A C 1
ATOM 723 O O . ASN A 1 88 ? 17.385 4.302 8.784 1.00 88.69 88 ASN A O 1
ATOM 727 N N . LYS A 1 89 ? 16.827 5.937 7.345 1.00 89.88 89 LYS A N 1
ATOM 728 C CA . LYS A 1 89 ? 16.322 6.888 8.346 1.00 89.88 89 LYS A CA 1
ATOM 729 C C . LYS A 1 89 ? 14.799 6.910 8.439 1.00 89.88 89 LYS A C 1
ATOM 731 O O . LYS A 1 89 ? 14.271 7.605 9.305 1.00 89.88 89 LYS A O 1
ATOM 736 N N . ALA A 1 90 ? 14.108 6.210 7.542 1.00 88.19 90 ALA A N 1
ATOM 737 C CA . ALA A 1 90 ? 12.658 6.113 7.573 1.00 88.19 90 ALA A CA 1
ATOM 738 C C . ALA A 1 90 ? 12.207 5.252 8.760 1.00 88.19 90 ALA A C 1
ATOM 740 O O . ALA A 1 90 ? 12.887 4.303 9.151 1.00 88.19 90 ALA A O 1
ATOM 741 N N . ASP A 1 91 ? 11.049 5.580 9.322 1.00 90.94 91 ASP A N 1
ATOM 742 C CA . ASP A 1 91 ? 10.377 4.735 10.303 1.00 90.94 91 ASP A CA 1
ATOM 743 C C . ASP A 1 91 ? 9.764 3.484 9.643 1.00 90.94 91 ASP A C 1
ATOM 745 O O . ASP A 1 91 ? 9.569 3.425 8.424 1.00 90.94 91 ASP A O 1
ATOM 749 N N . ASP A 1 92 ? 9.430 2.486 10.463 1.00 89.44 92 ASP A N 1
ATOM 750 C CA . ASP A 1 92 ? 8.920 1.194 9.993 1.00 89.44 92 ASP A CA 1
ATOM 751 C C . ASP A 1 92 ? 7.609 1.310 9.192 1.00 89.44 92 ASP A C 1
ATOM 753 O O . ASP A 1 92 ? 7.428 0.590 8.207 1.00 89.44 92 ASP A O 1
ATOM 757 N N . GLU A 1 93 ? 6.703 2.222 9.568 1.00 86.38 93 GLU A N 1
ATOM 758 C CA . GLU A 1 93 ? 5.411 2.396 8.888 1.00 86.38 93 GLU A CA 1
ATOM 759 C C . GLU A 1 93 ? 5.608 3.020 7.500 1.00 86.38 93 GLU A C 1
ATOM 761 O O . GLU A 1 93 ? 5.050 2.536 6.506 1.00 86.38 93 GLU A O 1
ATOM 766 N N . THR A 1 94 ? 6.462 4.042 7.402 1.00 89.25 94 THR A N 1
ATOM 767 C CA . THR A 1 94 ? 6.874 4.628 6.120 1.00 89.25 94 THR A CA 1
ATOM 768 C C . THR A 1 94 ? 7.578 3.594 5.240 1.00 89.25 94 THR A C 1
ATOM 770 O O . THR A 1 94 ? 7.282 3.486 4.045 1.00 89.25 94 THR A O 1
ATOM 773 N N . LEU A 1 95 ? 8.475 2.788 5.813 1.00 91.75 95 LEU A N 1
ATOM 774 C CA . LEU A 1 95 ? 9.208 1.767 5.072 1.00 91.75 95 LEU A CA 1
ATOM 775 C C . LEU A 1 95 ? 8.276 0.676 4.526 1.00 91.75 95 LEU A C 1
ATOM 777 O O . LEU A 1 95 ? 8.416 0.270 3.370 1.00 91.75 95 LEU A O 1
ATOM 781 N N . GLU A 1 96 ? 7.303 0.213 5.315 1.00 91.44 96 GLU A N 1
ATOM 782 C CA . GLU A 1 96 ? 6.308 -0.753 4.845 1.00 91.44 96 GLU A CA 1
ATOM 783 C C . GLU A 1 96 ? 5.457 -0.170 3.713 1.00 91.44 96 GLU A C 1
ATOM 785 O O . GLU A 1 96 ? 5.259 -0.831 2.691 1.00 91.44 96 GLU A O 1
ATOM 790 N N . ARG A 1 97 ? 5.017 1.088 3.829 1.00 91.38 97 ARG A N 1
ATOM 791 C CA . ARG A 1 97 ? 4.276 1.764 2.753 1.00 91.38 97 ARG A CA 1
ATOM 792 C C . ARG A 1 97 ? 5.070 1.813 1.454 1.00 91.38 97 ARG A C 1
ATOM 794 O O . ARG A 1 97 ? 4.532 1.479 0.401 1.00 91.38 97 ARG A O 1
ATOM 801 N N . LYS A 1 98 ? 6.358 2.139 1.522 1.00 92.19 98 LYS A N 1
ATOM 802 C CA . LYS A 1 98 ? 7.226 2.178 0.339 1.00 92.19 98 LYS A CA 1
ATOM 803 C C . LYS A 1 98 ? 7.435 0.817 -0.291 1.00 92.19 98 LYS A C 1
ATOM 805 O O . LYS A 1 98 ? 7.339 0.702 -1.510 1.00 92.19 98 LYS A O 1
ATOM 810 N N . LYS A 1 99 ? 7.632 -0.220 0.525 1.00 92.62 99 LYS A N 1
ATOM 811 C CA . LYS A 1 99 ? 7.680 -1.607 0.043 1.00 92.62 99 LYS A CA 1
ATOM 812 C C . LYS A 1 99 ? 6.406 -1.975 -0.711 1.00 92.62 99 LYS A C 1
ATOM 814 O O . LYS A 1 99 ? 6.488 -2.571 -1.776 1.00 92.62 99 LYS A O 1
ATOM 819 N N . LEU A 1 100 ? 5.236 -1.579 -0.208 1.00 93.31 100 LEU A N 1
ATOM 820 C CA . LEU A 1 100 ? 3.963 -1.857 -0.877 1.00 93.31 100 LEU A CA 1
ATOM 821 C C . LEU A 1 100 ? 3.817 -1.124 -2.218 1.00 93.31 100 LEU A C 1
ATOM 823 O O . LEU A 1 100 ? 3.282 -1.704 -3.160 1.00 93.31 100 LEU A O 1
ATOM 827 N N . VAL A 1 101 ? 4.293 0.119 -2.328 1.00 92.75 101 VAL A N 1
ATOM 828 C CA . VAL A 1 101 ? 4.304 0.849 -3.609 1.00 92.75 101 VAL A CA 1
ATOM 829 C C . VAL A 1 101 ? 5.280 0.210 -4.596 1.00 92.75 101 VAL A C 1
ATOM 831 O O . VAL A 1 101 ? 4.949 0.049 -5.772 1.00 92.75 101 VAL A O 1
ATOM 834 N N . MET A 1 102 ? 6.467 -0.186 -4.130 1.00 92.31 102 MET A N 1
ATOM 835 C CA . MET A 1 102 ? 7.449 -0.909 -4.943 1.00 92.31 102 MET A CA 1
ATOM 836 C C . MET A 1 102 ? 6.866 -2.227 -5.460 1.00 92.31 102 MET A C 1
ATOM 838 O O . MET A 1 102 ? 6.954 -2.507 -6.648 1.00 92.31 102 MET A O 1
ATOM 842 N N . GLU A 1 103 ? 6.201 -2.993 -4.597 1.00 93.38 103 GLU A N 1
ATOM 843 C CA . GLU A 1 103 ? 5.547 -4.249 -4.969 1.00 93.38 103 GLU A CA 1
ATOM 844 C C . GLU A 1 103 ? 4.435 -4.023 -6.004 1.00 93.38 103 GLU A C 1
ATOM 846 O O . GLU A 1 103 ? 4.368 -4.716 -7.017 1.00 93.38 103 GLU A O 1
ATOM 851 N N . GLU A 1 104 ? 3.574 -3.019 -5.799 1.00 90.31 104 GLU A N 1
ATOM 852 C CA . GLU A 1 104 ? 2.484 -2.721 -6.735 1.00 90.31 104 GLU A CA 1
ATOM 853 C C . GLU A 1 104 ? 3.010 -2.255 -8.103 1.00 90.31 104 GLU A C 1
ATOM 855 O O . GLU A 1 104 ? 2.479 -2.646 -9.146 1.00 90.31 104 GLU A O 1
ATOM 860 N N . THR A 1 105 ? 4.046 -1.412 -8.116 1.00 91.00 105 THR A N 1
ATOM 861 C CA . THR A 1 105 ? 4.676 -0.948 -9.361 1.00 91.00 105 THR A CA 1
ATOM 862 C C . THR A 1 105 ? 5.408 -2.083 -10.068 1.00 91.00 105 THR A C 1
ATOM 864 O O . THR A 1 105 ? 5.303 -2.193 -11.290 1.00 91.00 105 THR A O 1
ATOM 867 N N . PHE A 1 106 ? 6.065 -2.970 -9.321 1.00 91.44 106 PHE A N 1
ATOM 868 C CA . PHE A 1 106 ? 6.682 -4.176 -9.855 1.00 91.44 106 PHE A CA 1
ATOM 869 C C . PHE A 1 106 ? 5.649 -5.101 -10.500 1.00 91.44 106 PHE A C 1
ATOM 871 O O . PHE A 1 106 ? 5.758 -5.383 -11.687 1.00 91.44 106 PHE A O 1
ATOM 878 N N . GLU A 1 107 ? 4.605 -5.516 -9.778 1.00 89.25 107 GLU A N 1
ATOM 879 C CA . GLU A 1 107 ? 3.594 -6.439 -10.313 1.00 89.25 107 GLU A CA 1
ATOM 880 C C . GLU A 1 107 ? 2.836 -5.860 -11.515 1.00 89.25 107 GLU A C 1
ATOM 882 O O . GLU A 1 107 ? 2.408 -6.606 -12.395 1.00 89.25 107 GLU A O 1
ATOM 887 N N . ARG A 1 108 ? 2.708 -4.531 -11.599 1.00 88.31 108 ARG A N 1
ATOM 888 C CA . ARG A 1 108 ? 2.127 -3.848 -12.762 1.00 88.31 108 ARG A CA 1
ATOM 889 C C . ARG A 1 108 ? 3.031 -3.886 -13.994 1.00 88.31 108 ARG A C 1
ATOM 891 O O . ARG A 1 108 ? 2.517 -3.985 -15.103 1.00 88.31 108 ARG A O 1
ATOM 898 N N . ASN A 1 109 ? 4.342 -3.777 -13.794 1.00 89.31 109 ASN A N 1
ATOM 899 C CA . ASN A 1 109 ? 5.339 -3.729 -14.867 1.00 89.31 109 ASN A CA 1
ATOM 900 C C . ASN A 1 109 ? 5.947 -5.105 -15.179 1.00 89.31 109 ASN A C 1
ATOM 902 O O . ASN A 1 109 ? 6.762 -5.236 -16.089 1.00 89.31 109 ASN A O 1
ATOM 906 N N . ARG A 1 110 ? 5.590 -6.130 -14.404 1.00 88.88 110 ARG A N 1
ATOM 907 C CA . ARG A 1 110 ? 6.123 -7.480 -14.525 1.00 88.88 110 ARG A CA 1
ATOM 908 C C . ARG A 1 110 ? 5.655 -8.129 -15.825 1.00 88.88 110 ARG A C 1
ATOM 910 O O . ARG A 1 110 ? 4.490 -8.499 -15.945 1.00 88.88 110 ARG A O 1
ATOM 917 N N . VAL A 1 111 ? 6.596 -8.359 -16.736 1.00 88.62 111 VAL A N 1
ATOM 918 C CA . VAL A 1 111 ? 6.389 -9.180 -17.936 1.00 88.62 111 VAL A CA 1
ATOM 919 C C . VAL A 1 111 ? 6.476 -10.657 -17.547 1.00 88.62 111 VAL A C 1
ATOM 921 O O . VAL A 1 111 ? 7.429 -11.096 -16.897 1.00 88.62 111 VAL A O 1
ATOM 924 N N . ARG A 1 112 ? 5.453 -11.435 -17.889 1.00 89.00 112 ARG A N 1
ATOM 925 C CA . ARG A 1 112 ? 5.342 -12.863 -17.573 1.00 89.00 112 ARG A CA 1
ATOM 926 C C . ARG A 1 112 ? 5.727 -13.696 -18.793 1.00 89.00 112 ARG A C 1
ATOM 928 O O . ARG A 1 112 ? 5.439 -13.277 -19.902 1.00 89.00 112 ARG A O 1
ATOM 935 N N . PRO A 1 113 ? 6.237 -14.928 -18.619 1.00 86.12 113 PRO A N 1
ATOM 936 C CA . PRO A 1 113 ? 6.563 -15.818 -19.744 1.00 86.12 113 PRO A CA 1
ATOM 937 C C . PRO A 1 113 ? 5.402 -16.128 -20.699 1.00 86.12 113 PRO A C 1
ATOM 939 O O . PRO A 1 113 ? 5.609 -16.627 -21.797 1.00 86.12 113 PRO A O 1
ATOM 942 N N . THR A 1 114 ? 4.166 -15.897 -20.258 1.00 88.88 114 THR A N 1
ATOM 943 C CA . THR A 1 114 ? 2.951 -16.074 -21.060 1.00 88.88 114 THR A CA 1
ATOM 944 C C . THR A 1 114 ? 2.576 -14.843 -21.878 1.00 88.88 114 THR A C 1
ATOM 946 O O . THR A 1 114 ? 1.650 -14.925 -22.683 1.00 88.88 114 THR A O 1
ATOM 949 N N . ASP A 1 115 ? 3.222 -13.706 -21.628 1.00 87.69 115 ASP A N 1
ATOM 950 C CA . ASP A 1 115 ? 2.915 -12.455 -22.304 1.00 87.69 115 ASP A CA 1
ATOM 951 C C . ASP A 1 115 ? 3.559 -12.456 -23.697 1.00 87.69 115 ASP A C 1
ATOM 953 O O . ASP A 1 115 ? 4.682 -12.937 -23.856 1.00 87.69 115 ASP A O 1
ATOM 957 N N . PRO A 1 116 ? 2.867 -11.937 -24.725 1.00 86.88 116 PRO A N 1
ATOM 958 C CA . PRO A 1 116 ? 3.366 -11.952 -26.101 1.00 86.88 116 PRO A CA 1
ATOM 959 C C . PRO A 1 116 ? 4.659 -11.146 -26.279 1.00 86.88 116 PRO A C 1
ATOM 961 O O . PRO A 1 116 ? 5.431 -11.446 -27.182 1.00 86.88 116 PRO A O 1
ATOM 964 N N . ASP A 1 117 ? 4.892 -10.168 -25.401 1.00 83.81 117 ASP A N 1
ATOM 965 C CA . ASP A 1 117 ? 6.073 -9.300 -25.395 1.00 83.81 117 ASP A CA 1
ATOM 966 C C . ASP A 1 117 ? 7.216 -9.866 -24.526 1.00 83.81 117 ASP A C 1
ATOM 968 O O . ASP A 1 117 ? 8.208 -9.184 -24.273 1.00 83.81 117 ASP A O 1
ATOM 972 N N . PHE A 1 118 ? 7.076 -11.091 -24.00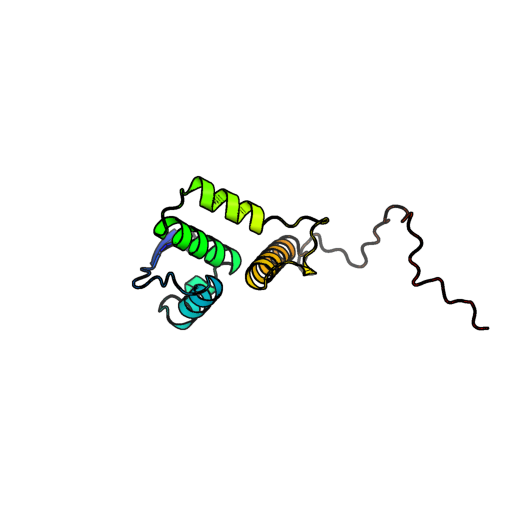5 1.00 85.88 118 PHE A N 1
ATOM 973 C CA . PHE A 1 118 ? 8.129 -11.726 -23.221 1.00 85.88 118 PHE A CA 1
ATOM 974 C C . PHE A 1 118 ? 9.239 -12.249 -24.130 1.00 85.88 118 PHE A C 1
ATOM 976 O O . PHE A 1 118 ? 9.055 -13.203 -24.887 1.00 85.88 118 PHE A O 1
ATOM 983 N N . GLU A 1 119 ? 10.422 -11.662 -23.993 1.00 86.31 119 GLU A N 1
ATOM 984 C CA . GLU A 1 119 ? 11.634 -12.106 -24.667 1.00 86.31 119 GLU A CA 1
ATOM 985 C C . GLU A 1 119 ? 12.590 -12.752 -23.656 1.00 86.31 119 GLU A C 1
ATOM 987 O O . GLU A 1 119 ? 12.837 -12.225 -22.568 1.00 86.31 119 GLU A O 1
ATOM 992 N N . TYR A 1 120 ? 13.126 -13.920 -24.014 1.00 82.56 120 TYR A N 1
ATOM 993 C CA . TYR A 1 120 ? 14.216 -14.542 -23.266 1.00 82.56 120 TYR A CA 1
ATOM 994 C C . TYR A 1 120 ? 15.533 -13.841 -23.603 1.00 82.56 120 TYR A C 1
ATOM 996 O O . TYR A 1 120 ? 15.753 -13.459 -24.749 1.00 82.56 120 TYR A O 1
ATOM 1004 N N . ASP A 1 121 ? 16.413 -13.724 -22.608 1.00 82.12 121 ASP A N 1
ATOM 1005 C CA . ASP A 1 121 ? 17.787 -13.236 -22.770 1.00 82.12 121 ASP A CA 1
ATOM 1006 C C . ASP A 1 121 ? 17.895 -11.851 -23.436 1.00 82.12 121 ASP A C 1
ATOM 1008 O O . ASP A 1 121 ? 18.751 -11.623 -24.292 1.00 82.12 121 ASP A O 1
ATOM 1012 N N . ILE A 1 122 ? 17.038 -10.905 -23.025 1.00 82.75 122 ILE A N 1
ATOM 1013 C CA . ILE A 1 122 ? 17.098 -9.509 -23.484 1.00 82.75 122 ILE A CA 1
ATOM 1014 C C . ILE A 1 122 ? 18.465 -8.919 -23.115 1.00 82.75 122 ILE A C 1
ATOM 1016 O O . ILE A 1 122 ? 18.733 -8.587 -21.958 1.00 82.75 122 ILE A O 1
ATOM 1020 N N . ALA A 1 123 ? 19.326 -8.765 -24.117 1.00 82.50 123 ALA A N 1
ATOM 1021 C CA . ALA A 1 123 ? 20.576 -8.036 -23.988 1.00 82.50 123 ALA A CA 1
ATOM 1022 C C . ALA A 1 123 ? 20.278 -6.535 -24.070 1.00 82.50 123 ALA A C 1
ATOM 1024 O O . ALA A 1 123 ? 19.844 -6.032 -25.106 1.00 82.50 123 ALA A O 1
ATOM 1025 N N . VAL A 1 124 ? 20.495 -5.820 -22.966 1.00 82.50 124 VAL A N 1
ATOM 1026 C CA . VAL A 1 124 ? 20.362 -4.362 -22.910 1.00 82.50 124 VAL A CA 1
ATOM 1027 C C . VAL A 1 124 ? 21.753 -3.755 -22.817 1.00 82.50 124 VAL A C 1
ATOM 1029 O O . VAL A 1 124 ? 22.506 -4.065 -21.894 1.00 82.50 124 VAL A O 1
ATOM 1032 N N . ASP A 1 125 ? 22.081 -2.868 -23.754 1.00 84.12 125 ASP A N 1
ATOM 1033 C CA . ASP A 1 125 ? 23.285 -2.050 -23.661 1.00 84.12 125 ASP A CA 1
ATOM 1034 C C . ASP A 1 125 ? 23.079 -0.996 -22.570 1.00 84.12 125 ASP A C 1
ATOM 1036 O O . ASP A 1 125 ? 22.355 -0.011 -22.739 1.00 84.12 125 ASP A O 1
ATOM 1040 N N . PHE A 1 126 ? 23.704 -1.214 -21.416 1.00 78.12 126 PHE A N 1
ATOM 1041 C CA . PHE A 1 126 ? 23.746 -0.205 -20.368 1.00 78.12 126 PHE A CA 1
ATOM 1042 C C . PHE A 1 126 ? 24.653 0.952 -20.815 1.00 78.12 126 PHE A C 1
ATOM 1044 O O . PHE A 1 126 ? 25.708 0.712 -21.413 1.00 78.12 126 PHE A O 1
ATOM 1051 N N . PRO A 1 127 ? 24.294 2.217 -20.527 1.00 80.56 127 PRO A N 1
ATOM 1052 C CA . PRO A 1 127 ? 25.208 3.330 -20.758 1.00 80.56 127 PRO A CA 1
ATOM 1053 C C . PRO A 1 127 ? 26.517 3.080 -19.996 1.00 80.56 127 PRO A C 1
ATOM 1055 O O . PRO A 1 127 ? 26.487 2.526 -18.896 1.00 80.56 127 PRO A O 1
ATOM 1058 N N . GLN A 1 128 ? 27.657 3.483 -20.574 1.00 70.38 128 GLN A N 1
ATOM 1059 C CA . GLN A 1 128 ? 28.970 3.314 -19.939 1.00 70.38 128 GLN A CA 1
ATOM 1060 C C . GLN A 1 128 ? 28.930 3.842 -18.500 1.00 70.38 128 GLN A C 1
ATOM 1062 O O . GLN A 1 128 ? 28.750 5.039 -18.270 1.00 70.38 128 GLN A O 1
ATOM 1067 N N . GLN A 1 129 ? 29.082 2.933 -17.536 1.00 64.12 129 GLN A N 1
ATOM 1068 C CA . GLN A 1 129 ? 29.199 3.288 -16.131 1.00 64.12 129 GLN A CA 1
ATOM 1069 C C . GLN A 1 129 ? 30.537 4.006 -15.933 1.00 64.12 129 GLN A C 1
ATOM 1071 O O . GLN A 1 129 ? 31.600 3.448 -16.185 1.00 64.12 129 GLN A O 1
ATOM 1076 N N . VAL A 1 130 ? 30.469 5.272 -15.520 1.00 59.50 130 VAL A N 1
ATOM 1077 C CA . VAL A 1 130 ? 31.643 6.129 -15.270 1.00 59.50 130 VAL A CA 1
ATOM 1078 C C . VAL A 1 130 ? 32.269 5.835 -13.898 1.00 59.50 130 VAL A C 1
ATOM 1080 O O . VAL A 1 130 ? 33.368 6.295 -13.601 1.00 59.50 130 VAL A O 1
ATOM 1083 N N . GLU A 1 131 ? 31.601 5.045 -13.056 1.00 63.91 131 GLU A N 1
ATOM 1084 C CA . GLU A 1 131 ? 32.069 4.745 -11.707 1.00 63.91 131 GLU A CA 1
ATOM 1085 C C . GLU A 1 131 ? 32.795 3.400 -11.662 1.00 63.91 131 GLU A C 1
ATOM 1087 O O . GLU A 1 131 ? 32.201 2.334 -11.823 1.00 63.91 131 GLU A O 1
ATOM 1092 N N . THR A 1 132 ? 34.103 3.453 -11.407 1.00 61.28 132 THR A N 1
ATOM 1093 C CA . THR A 1 132 ? 34.893 2.302 -10.965 1.00 61.28 132 THR A CA 1
ATOM 1094 C C . THR A 1 132 ? 34.315 1.783 -9.654 1.00 61.28 132 THR A C 1
ATOM 1096 O O . THR A 1 132 ? 34.564 2.339 -8.584 1.00 61.28 132 THR A O 1
ATOM 1099 N N . SER A 1 133 ? 33.524 0.718 -9.741 1.00 61.81 133 SER A N 1
ATOM 1100 C CA . SER A 1 133 ? 33.079 -0.030 -8.573 1.00 61.81 133 SER A CA 1
ATOM 1101 C C . SER A 1 133 ? 34.300 -0.673 -7.919 1.00 61.81 133 SER A C 1
ATOM 1103 O O . SER A 1 133 ? 34.975 -1.493 -8.530 1.00 61.81 133 SER A O 1
ATOM 1105 N N . GLY A 1 134 ? 34.583 -0.316 -6.662 1.00 61.97 134 GLY A N 1
ATOM 1106 C CA . GLY A 1 134 ? 35.739 -0.829 -5.913 1.00 61.97 134 GLY A CA 1
ATOM 1107 C C . GLY A 1 134 ? 35.743 -2.348 -5.678 1.00 61.97 134 GLY A C 1
ATOM 1108 O O . GLY A 1 134 ? 36.726 -2.874 -5.166 1.00 61.97 134 GLY A O 1
ATOM 1109 N N . TRP A 1 135 ? 34.673 -3.040 -6.072 1.00 71.38 135 TRP A N 1
ATOM 1110 C CA . TRP A 1 135 ? 34.507 -4.490 -6.003 1.00 71.38 135 TRP A CA 1
ATOM 1111 C C . TRP A 1 135 ? 35.454 -5.262 -6.936 1.00 71.38 135 TRP A C 1
ATOM 1113 O O . TRP A 1 135 ? 35.866 -6.357 -6.575 1.00 71.38 135 TRP A O 1
ATOM 1123 N N . ASP A 1 136 ? 35.870 -4.677 -8.068 1.00 62.75 136 ASP A N 1
ATOM 1124 C CA . ASP A 1 136 ? 36.785 -5.322 -9.032 1.00 62.75 136 ASP A CA 1
ATOM 1125 C C . ASP A 1 136 ? 38.275 -5.028 -8.755 1.00 62.75 136 ASP A C 1
ATOM 1127 O O . ASP A 1 136 ? 39.144 -5.338 -9.571 1.00 62.75 136 ASP A O 1
ATOM 1131 N N . SER A 1 137 ? 38.597 -4.400 -7.617 1.00 63.28 137 SER A N 1
ATOM 1132 C CA . SER A 1 137 ? 39.957 -3.902 -7.336 1.00 63.28 137 SER A CA 1
ATOM 1133 C C . SER A 1 137 ? 40.898 -4.946 -6.727 1.00 63.28 137 SER A C 1
ATOM 1135 O O . SER A 1 137 ? 42.101 -4.699 -6.662 1.00 63.28 137 SER A O 1
ATOM 1137 N N . ASP A 1 138 ? 40.388 -6.103 -6.297 1.00 62.34 138 ASP A N 1
ATOM 1138 C CA . ASP A 1 138 ? 41.197 -7.165 -5.688 1.00 62.34 138 ASP A CA 1
ATOM 1139 C C . ASP A 1 138 ? 41.691 -8.158 -6.748 1.00 62.34 138 ASP A C 1
ATOM 1141 O O . ASP A 1 138 ? 41.223 -9.288 -6.872 1.00 62.34 138 ASP A O 1
ATOM 1145 N N . PHE A 1 139 ? 42.690 -7.720 -7.514 1.00 61.25 139 PHE A N 1
ATOM 1146 C CA . PHE A 1 139 ? 43.550 -8.605 -8.310 1.00 61.25 139 PHE A CA 1
ATOM 1147 C C . PHE A 1 139 ? 45.017 -8.577 -7.845 1.00 61.25 139 PHE A C 1
ATOM 1149 O O . PHE A 1 139 ? 45.904 -8.994 -8.585 1.00 61.25 139 PHE A O 1
ATOM 1156 N N . SER A 1 140 ? 45.302 -8.107 -6.624 1.00 60.59 140 SER A N 1
ATOM 1157 C CA . SER A 1 140 ? 46.672 -7.987 -6.100 1.00 60.59 140 SER A CA 1
ATOM 1158 C C . SER A 1 140 ? 47.051 -9.032 -5.042 1.00 60.59 140 SER A C 1
ATOM 1160 O O . SER A 1 140 ? 47.708 -8.673 -4.073 1.00 60.59 140 SER A O 1
ATOM 1162 N N . ASP A 1 141 ? 46.672 -10.299 -5.230 1.00 59.28 141 ASP A N 1
ATOM 1163 C CA . ASP A 1 141 ? 47.187 -11.439 -4.445 1.00 59.28 141 ASP A CA 1
ATOM 1164 C C . ASP A 1 141 ? 47.505 -12.640 -5.367 1.00 59.28 141 ASP A C 1
ATOM 1166 O O . ASP A 1 141 ? 46.902 -13.711 -5.279 1.00 59.28 141 ASP A O 1
ATOM 1170 N N . PHE A 1 142 ? 48.454 -12.447 -6.292 1.00 49.22 142 PHE A N 1
ATOM 1171 C CA . PHE A 1 142 ? 49.162 -13.524 -7.002 1.00 49.22 142 PHE A CA 1
ATOM 1172 C C . PHE A 1 142 ? 50.641 -13.184 -7.197 1.00 49.22 142 PHE A C 1
ATOM 1174 O O . PHE A 1 142 ? 50.941 -12.023 -7.559 1.00 49.22 142 PHE A O 1
#

Sequence (142 aa):
MLVKYKLGYRTKVHVIRLREFPLNISVLEVYEKLIKENRHKELLGQIPKIQLIRLLSILKDLINGQSLEECLRINAELECISPNEDLNKADDETLERKKLVMEETFERNRVRPTDPDFEYDIAVDFPQQVETSGWDSDFSDF

Secondary structure (DSSP, 8-state):
-EEEEEETTEEEEEE---S---SSS-HHHHHHHHHHH-TTHHHHTTS-HHHHHHHHHHHHHHHTT--HHHHHHHHHHHT---TT--GGGS-HHHHHHHHHHHHHHHHHH---TTSTT--TT---------S--GGG------

Foldseek 3Di:
DWDWDDDDPDIDIDDDDPPDLDLPDQLVVVLVCCLPPDPCNVVVVVDQSLVSSLVSQLVSCVVVPHDSVVSVVVSVVLLDDDPPDDCVPDDPSSNVSNVSSVVVVCVVPDDDPPDPPDDPPDDDDDDPDPDDDCPPVPPPDD

Radius of gyration: 21.54 Å; chains: 1; bounding box: 72×35×45 Å

InterPro domains:
  IPR029412 Centrosomal protein of 19kDa [PF14933] (9-136)
  IPR029412 Centrosomal protein of 19kDa [PTHR31539] (80-138)